Protein AF-A0A3B8R4I7-F1 (afdb_monomer_lite)

Structure (mmCIF, N/CA/C/O backbone):
data_AF-A0A3B8R4I7-F1
#
_entry.id   AF-A0A3B8R4I7-F1
#
loop_
_atom_site.group_PDB
_atom_site.id
_atom_site.type_symbol
_atom_site.label_atom_id
_atom_site.label_alt_id
_atom_site.label_comp_id
_atom_site.label_asym_id
_atom_site.label_entity_id
_atom_site.label_seq_id
_atom_site.pdbx_PDB_ins_code
_atom_site.Cartn_x
_atom_site.Cartn_y
_atom_site.Cartn_z
_atom_site.occupancy
_atom_site.B_iso_or_equiv
_atom_site.auth_seq_id
_atom_site.auth_comp_id
_atom_site.auth_asym_id
_atom_site.auth_atom_id
_atom_site.pdbx_PDB_model_num
ATOM 1 N N . MET A 1 1 ? 4.047 -13.550 36.699 1.00 51.69 1 MET A N 1
ATOM 2 C CA . MET A 1 1 ? 4.134 -13.355 35.235 1.00 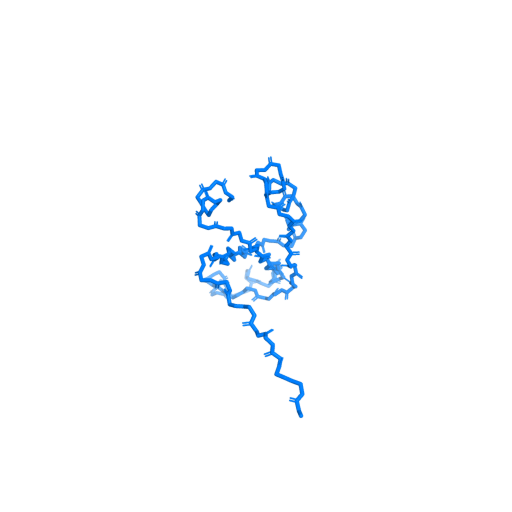51.69 1 MET A CA 1
ATOM 3 C C . MET A 1 1 ? 2.967 -12.475 34.846 1.00 51.69 1 MET A C 1
ATOM 5 O O . MET A 1 1 ? 1.848 -12.865 35.130 1.00 51.69 1 MET A O 1
ATOM 9 N N . ASN A 1 2 ? 3.219 -11.269 34.335 1.00 62.91 2 ASN A N 1
ATOM 10 C CA . ASN A 1 2 ? 2.143 -10.361 33.941 1.00 62.91 2 ASN A CA 1
ATOM 11 C C . ASN A 1 2 ? 1.532 -10.893 32.637 1.00 62.91 2 ASN A C 1
ATOM 13 O O . ASN A 1 2 ? 2.266 -11.080 31.662 1.00 62.91 2 ASN A O 1
ATOM 17 N N . GLU A 1 3 ? 0.241 -11.214 32.644 1.00 67.94 3 GLU A N 1
ATOM 18 C CA . GLU A 1 3 ? -0.467 -11.678 31.454 1.00 67.94 3 GLU A CA 1
ATOM 19 C C . GLU A 1 3 ? -0.468 -10.547 30.425 1.00 67.94 3 GLU A C 1
ATOM 21 O O . GLU A 1 3 ? -1.000 -9.462 30.655 1.00 67.94 3 GLU A O 1
ATOM 26 N N . ARG A 1 4 ? 0.201 -10.769 29.293 1.00 75.50 4 ARG A N 1
ATOM 27 C CA . ARG A 1 4 ? 0.149 -9.837 28.168 1.00 75.50 4 ARG A CA 1
ATOM 28 C C . ARG A 1 4 ? -1.231 -9.988 27.537 1.00 75.50 4 ARG A C 1
ATOM 30 O O . ARG A 1 4 ? -1.470 -10.989 26.866 1.00 75.50 4 ARG A O 1
ATOM 37 N N . SER A 1 5 ? -2.128 -9.028 27.757 1.00 76.06 5 SER A N 1
ATOM 38 C CA . SER A 1 5 ? -3.377 -8.974 27.002 1.00 76.06 5 SER A CA 1
ATOM 39 C C . SER A 1 5 ? -3.041 -8.636 25.548 1.00 76.06 5 SER A C 1
ATOM 41 O O . SER A 1 5 ? -2.497 -7.578 25.236 1.00 76.06 5 SER A O 1
ATOM 43 N N . ILE A 1 6 ? -3.285 -9.590 24.654 1.00 81.62 6 ILE A N 1
ATOM 44 C CA . ILE A 1 6 ? -3.160 -9.386 23.212 1.00 81.62 6 ILE A CA 1
ATOM 45 C C . ILE A 1 6 ? -4.557 -9.044 22.709 1.00 81.62 6 ILE A C 1
ATOM 47 O O . ILE A 1 6 ? -5.467 -9.866 22.799 1.00 81.62 6 ILE A O 1
ATOM 51 N N . THR A 1 7 ? -4.729 -7.828 22.201 1.00 77.00 7 THR A N 1
ATOM 52 C CA . THR A 1 7 ? -5.962 -7.421 21.524 1.00 77.00 7 THR A CA 1
ATOM 53 C C . THR A 1 7 ? -5.923 -7.929 20.088 1.00 77.00 7 THR A C 1
ATOM 55 O O . THR A 1 7 ? -5.018 -7.578 19.333 1.00 77.00 7 THR A O 1
ATOM 58 N N . TYR A 1 8 ? -6.906 -8.743 19.711 1.00 78.50 8 TYR A N 1
ATOM 59 C CA . TYR A 1 8 ? -7.098 -9.192 18.335 1.00 78.50 8 TYR A CA 1
ATOM 60 C C . TYR A 1 8 ? -8.100 -8.265 17.645 1.00 78.50 8 TYR A C 1
ATOM 62 O O . TYR A 1 8 ? -9.203 -8.075 18.153 1.00 78.50 8 TYR A O 1
ATOM 70 N N . LEU A 1 9 ? -7.723 -7.698 16.499 1.00 73.62 9 LEU A N 1
ATOM 71 C CA . LEU A 1 9 ? -8.688 -7.094 15.583 1.00 73.62 9 LEU A CA 1
ATOM 72 C C . LEU A 1 9 ? -9.232 -8.197 14.671 1.00 73.62 9 LEU A C 1
ATOM 74 O O . LEU A 1 9 ? -8.469 -8.775 13.899 1.00 73.62 9 LEU A O 1
ATOM 78 N N . SER A 1 10 ? -10.526 -8.492 14.780 1.00 80.56 10 SER A N 1
ATOM 79 C CA . SER A 1 10 ? -11.232 -9.434 13.902 1.00 80.56 10 SER A CA 1
ATOM 80 C C . SER A 1 10 ? -11.680 -8.790 12.589 1.00 80.56 10 SER A C 1
ATOM 82 O O . SER A 1 10 ? -11.618 -9.439 11.550 1.00 80.56 10 SER A O 1
ATOM 84 N N . ASP A 1 11 ? -12.053 -7.508 12.627 1.00 87.25 11 ASP A N 1
ATOM 85 C CA . ASP A 1 11 ? -12.805 -6.853 11.546 1.00 87.25 11 ASP A CA 1
ATOM 86 C C . ASP A 1 11 ? -11.948 -5.807 10.816 1.0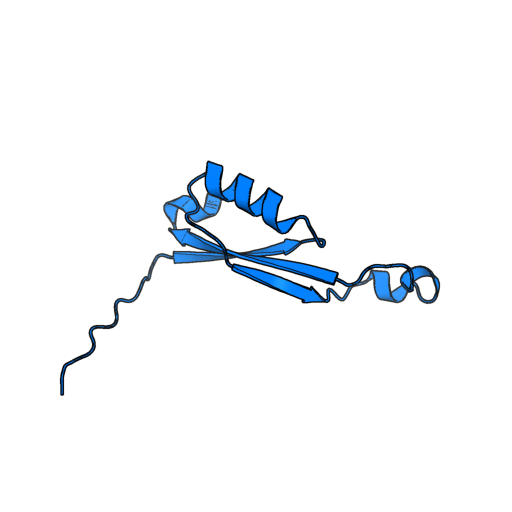0 87.25 11 ASP A C 1
ATOM 88 O O . ASP A 1 11 ? -12.305 -4.633 10.680 1.00 87.25 11 ASP A O 1
ATOM 92 N N . ALA A 1 12 ? -10.756 -6.236 10.391 1.00 89.56 12 ALA A N 1
ATOM 93 C CA . ALA A 1 12 ? -9.811 -5.414 9.646 1.00 89.56 12 ALA A CA 1
ATOM 94 C C . ALA A 1 12 ? -9.428 -6.066 8.317 1.00 89.56 12 ALA A C 1
ATOM 96 O O . ALA A 1 12 ? -9.161 -7.265 8.240 1.00 89.56 12 ALA A O 1
ATOM 97 N N . PHE A 1 13 ? -9.328 -5.241 7.281 1.00 92.62 13 PHE A N 1
ATOM 98 C CA . PHE A 1 13 ? -8.905 -5.641 5.948 1.00 92.62 13 PHE A CA 1
ATOM 99 C C . PHE A 1 13 ? -7.533 -5.061 5.636 1.00 92.62 13 PHE A C 1
ATOM 101 O O . PHE A 1 13 ? -7.210 -3.933 6.012 1.00 92.62 13 PHE A O 1
ATOM 108 N N . LEU A 1 14 ? -6.726 -5.845 4.921 1.00 94.50 14 LEU A N 1
ATOM 109 C CA . LEU A 1 14 ? -5.454 -5.404 4.365 1.00 94.50 14 LEU A CA 1
ATOM 110 C C . LEU A 1 14 ? -5.603 -5.233 2.854 1.00 94.50 14 LEU A C 1
ATOM 112 O O . LEU A 1 14 ? -5.567 -6.207 2.101 1.00 94.50 14 LEU A O 1
ATOM 116 N N . ILE A 1 15 ? -5.720 -3.988 2.411 1.00 94.81 15 ILE A N 1
ATOM 117 C CA . ILE A 1 15 ? -5.706 -3.639 0.993 1.00 94.81 15 ILE A CA 1
ATOM 118 C C . ILE A 1 15 ? -4.247 -3.620 0.536 1.00 94.81 15 ILE A C 1
ATOM 120 O O . ILE A 1 15 ? -3.408 -2.941 1.131 1.00 94.81 15 ILE A O 1
ATOM 124 N N . THR A 1 16 ? -3.930 -4.391 -0.505 1.00 96.50 16 THR A N 1
ATOM 125 C CA . THR A 1 16 ? -2.580 -4.477 -1.075 1.00 96.50 16 THR A CA 1
ATOM 126 C C . THR A 1 16 ? -2.621 -4.072 -2.539 1.00 96.50 16 THR A C 1
ATOM 128 O O . THR A 1 16 ? -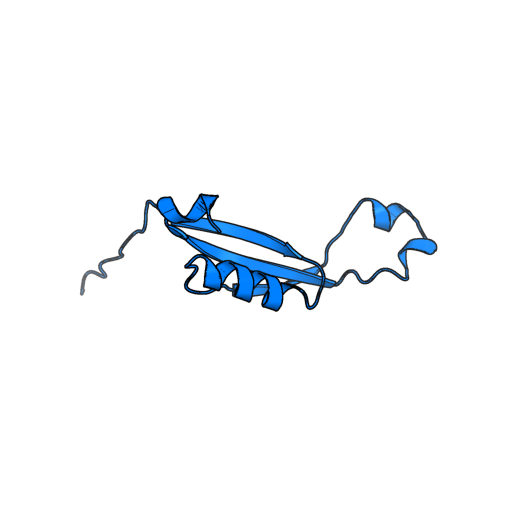3.192 -4.788 -3.360 1.00 96.50 16 THR A O 1
ATOM 131 N N . CYS A 1 17 ? -1.974 -2.958 -2.876 1.00 95.12 17 CYS A N 1
ATOM 132 C CA . CYS A 1 17 ? -1.890 -2.470 -4.250 1.00 95.12 17 CYS A CA 1
ATOM 133 C C . CYS A 1 17 ? -0.449 -2.563 -4.748 1.00 95.12 17 CYS A C 1
ATOM 135 O O . CYS A 1 17 ? 0.475 -2.098 -4.081 1.00 95.12 17 CYS A O 1
ATOM 137 N N . VAL A 1 18 ? -0.265 -3.146 -5.934 1.00 94.75 18 VAL A N 1
ATOM 138 C CA . VAL A 1 18 ? 1.023 -3.191 -6.636 1.00 94.75 18 VAL A CA 1
ATOM 139 C C . VAL A 1 18 ? 1.000 -2.138 -7.734 1.00 94.75 18 VAL A C 1
ATOM 141 O O . VAL A 1 18 ? 0.201 -2.216 -8.666 1.00 94.75 18 VAL A O 1
ATOM 144 N N . LEU A 1 19 ? 1.873 -1.149 -7.613 1.00 94.31 19 LEU A N 1
ATOM 145 C CA . LEU A 1 19 ? 1.878 0.072 -8.405 1.00 94.31 19 LEU A CA 1
ATOM 146 C C . LEU A 1 19 ? 3.185 0.206 -9.190 1.00 94.31 19 LEU A C 1
ATOM 148 O O . LEU A 1 19 ? 4.180 -0.473 -8.919 1.00 94.31 19 LEU A O 1
ATOM 152 N N . GLN A 1 20 ? 3.186 1.094 -10.186 1.00 91.25 20 GLN A N 1
ATOM 153 C CA . GLN A 1 20 ? 4.446 1.584 -10.744 1.00 91.25 20 GLN A CA 1
ATOM 154 C C . GLN A 1 20 ? 5.168 2.440 -9.701 1.00 91.25 20 GLN A C 1
ATOM 156 O O . GLN A 1 20 ? 4.539 2.981 -8.793 1.00 91.25 20 GLN A O 1
ATOM 161 N N . LYS A 1 21 ? 6.491 2.518 -9.835 1.00 90.62 21 LYS A N 1
ATOM 162 C CA . LYS A 1 21 ? 7.335 3.360 -8.993 1.00 90.62 21 LYS A CA 1
ATOM 163 C C . LYS A 1 21 ? 6.830 4.811 -8.995 1.00 90.62 21 LYS A C 1
ATOM 165 O O . LYS A 1 21 ? 6.361 5.277 -10.031 1.00 90.62 21 LYS A O 1
ATOM 170 N N . GLU A 1 22 ? 6.963 5.493 -7.860 1.00 91.75 22 GLU A N 1
ATOM 171 C CA . GLU A 1 22 ? 6.602 6.903 -7.643 1.00 91.75 22 GLU A CA 1
ATOM 172 C C . GLU A 1 22 ? 5.091 7.198 -7.619 1.00 91.75 22 GLU A C 1
ATOM 174 O O . GLU A 1 22 ? 4.707 8.343 -7.407 1.00 91.75 22 GLU A O 1
ATOM 179 N N . LEU A 1 23 ? 4.220 6.188 -7.752 1.00 94.94 23 LEU A N 1
ATOM 180 C CA . LEU A 1 23 ? 2.762 6.366 -7.655 1.00 94.94 23 LEU A CA 1
ATOM 181 C C . LEU A 1 23 ? 2.199 6.090 -6.255 1.00 94.94 23 LEU A C 1
ATOM 183 O O . LEU A 1 23 ? 1.026 6.373 -6.004 1.00 94.94 23 LEU A O 1
ATOM 187 N N . ALA A 1 24 ? 2.978 5.511 -5.336 1.00 95.25 24 ALA A N 1
ATOM 188 C CA . ALA A 1 24 ? 2.452 5.137 -4.026 1.00 95.25 24 ALA A CA 1
ATOM 189 C C . ALA A 1 24 ? 1.991 6.340 -3.184 1.00 95.25 24 ALA A C 1
ATOM 191 O O . ALA A 1 24 ? 1.012 6.213 -2.450 1.00 95.25 24 ALA A O 1
ATOM 192 N N . GLU A 1 25 ? 2.643 7.499 -3.308 1.00 94.44 25 GLU A N 1
ATOM 193 C CA . GLU A 1 25 ? 2.259 8.717 -2.576 1.00 94.44 25 GLU A CA 1
ATOM 194 C C . GLU A 1 25 ? 0.915 9.285 -3.054 1.00 94.44 25 GLU A C 1
ATOM 196 O O . GLU A 1 25 ? 0.079 9.659 -2.229 1.00 94.44 25 GLU A O 1
ATOM 201 N N . ASP A 1 26 ? 0.652 9.268 -4.363 1.00 96.06 26 ASP A N 1
ATOM 202 C CA . ASP A 1 26 ? -0.629 9.714 -4.925 1.00 96.06 26 ASP A CA 1
ATOM 203 C C . ASP A 1 26 ? -1.780 8.816 -4.452 1.00 96.06 26 ASP A C 1
ATOM 205 O O . ASP A 1 26 ? -2.839 9.297 -4.034 1.00 96.06 26 ASP A O 1
ATOM 209 N N . VAL A 1 27 ? -1.554 7.498 -4.448 1.00 95.31 27 VAL A N 1
ATOM 210 C CA . VAL A 1 27 ? -2.526 6.523 -3.933 1.00 95.31 27 VAL A CA 1
ATOM 211 C C . VAL A 1 27 ? -2.732 6.694 -2.427 1.00 95.31 27 VAL A C 1
ATOM 213 O O . VAL A 1 27 ? -3.867 6.640 -1.955 1.00 95.31 27 VAL A O 1
ATOM 216 N N . LEU A 1 28 ? -1.670 6.960 -1.661 1.00 95.31 28 LEU A N 1
ATOM 217 C CA . LEU A 1 28 ? -1.772 7.246 -0.231 1.00 95.31 28 LEU A CA 1
ATOM 218 C C . LEU A 1 28 ? -2.586 8.516 0.042 1.00 95.31 28 LEU A C 1
ATOM 220 O O . LEU A 1 28 ? -3.405 8.529 0.961 1.00 95.31 28 LEU A O 1
ATOM 224 N N . ALA A 1 29 ? -2.376 9.583 -0.730 1.00 95.81 29 ALA A N 1
ATOM 225 C CA . ALA A 1 29 ? -3.136 10.821 -0.597 1.00 95.81 29 ALA A CA 1
ATOM 226 C C . ALA A 1 29 ? -4.626 10.596 -0.890 1.00 95.81 29 ALA A C 1
ATOM 228 O O . ALA A 1 29 ? -5.477 11.042 -0.117 1.00 95.81 29 ALA A O 1
ATOM 229 N N . ALA A 1 30 ? -4.941 9.845 -1.950 1.00 94.50 30 ALA A N 1
ATOM 230 C CA . ALA A 1 30 ? -6.311 9.458 -2.270 1.00 94.50 30 ALA A CA 1
ATOM 231 C C . ALA A 1 30 ? -6.949 8.653 -1.129 1.00 94.50 30 ALA A C 1
ATOM 233 O O . ALA A 1 30 ? -8.016 9.035 -0.657 1.00 94.50 30 ALA A O 1
ATOM 234 N N . ALA A 1 31 ? -6.263 7.625 -0.619 1.00 93.50 31 ALA A N 1
ATOM 235 C CA . ALA A 1 31 ? -6.735 6.796 0.491 1.00 93.50 31 ALA A CA 1
ATOM 236 C C . ALA A 1 31 ? -6.955 7.596 1.789 1.00 93.50 31 ALA A C 1
ATOM 238 O O . ALA A 1 31 ? -7.930 7.381 2.512 1.00 93.50 31 ALA A O 1
ATOM 239 N N . LYS A 1 32 ? -6.081 8.563 2.092 1.00 93.50 32 LYS A N 1
ATOM 240 C CA . LYS A 1 32 ? -6.241 9.450 3.256 1.00 93.50 32 LYS A CA 1
ATOM 241 C C . LYS A 1 32 ? -7.485 10.331 3.153 1.00 93.50 32 LYS A C 1
ATOM 243 O O . LYS A 1 32 ? -8.156 10.532 4.162 1.00 93.50 32 LYS A O 1
ATOM 248 N N . ASN A 1 33 ? -7.829 10.813 1.958 1.00 93.75 33 ASN A N 1
ATOM 249 C CA . ASN A 1 33 ? -9.014 11.660 1.751 1.00 93.75 33 ASN A CA 1
ATOM 250 C C . ASN A 1 33 ? -10.341 10.938 2.049 1.00 93.75 33 ASN A C 1
ATOM 252 O O . ASN A 1 33 ? -11.329 11.585 2.381 1.00 93.75 33 ASN A O 1
ATOM 256 N N . ILE A 1 34 ? -10.350 9.610 1.959 1.00 89.38 34 ILE A N 1
ATOM 257 C CA . ILE A 1 34 ? -11.489 8.717 2.233 1.00 89.38 34 ILE A CA 1
ATOM 258 C C . ILE A 1 34 ? -11.419 8.067 3.626 1.00 89.38 34 ILE A C 1
ATOM 260 O O . ILE A 1 34 ? -12.288 7.279 3.990 1.00 89.38 34 ILE A O 1
ATOM 264 N N . GLY A 1 35 ? -10.438 8.459 4.449 1.00 87.19 35 GLY A N 1
ATOM 265 C CA . GLY A 1 35 ? -10.377 8.116 5.871 1.00 87.19 35 GLY A CA 1
ATOM 266 C C . GLY A 1 35 ? -9.349 7.053 6.254 1.00 87.19 35 GLY A C 1
ATOM 267 O O . GLY A 1 35 ? -9.316 6.656 7.421 1.00 87.19 35 GLY A O 1
ATOM 268 N N . ALA A 1 36 ? -8.488 6.607 5.331 1.00 90.94 36 ALA A N 1
ATOM 269 C CA . ALA A 1 36 ? -7.370 5.740 5.691 1.00 90.94 36 ALA A CA 1
ATOM 270 C C . ALA A 1 36 ? -6.373 6.494 6.587 1.00 90.94 36 ALA A C 1
ATOM 272 O O . ALA A 1 36 ? -5.928 7.598 6.268 1.00 90.94 36 ALA A O 1
ATOM 273 N N . GLN A 1 37 ? -5.980 5.887 7.709 1.00 89.25 37 GLN A N 1
ATOM 274 C CA . GLN A 1 37 ? -5.071 6.529 8.669 1.00 89.25 37 GLN A CA 1
ATOM 275 C C . GLN A 1 37 ? -3.609 6.522 8.207 1.00 89.25 37 GLN A C 1
ATOM 277 O O . GLN A 1 37 ? -2.823 7.394 8.580 1.00 89.25 37 GLN A O 1
ATOM 282 N N . GLY A 1 38 ? -3.227 5.543 7.390 1.00 91.44 38 GLY A N 1
ATOM 283 C CA . GLY A 1 38 ? -1.865 5.403 6.903 1.00 91.44 38 GLY A CA 1
ATOM 284 C C . GLY A 1 38 ? -1.673 4.150 6.065 1.00 91.44 38 GLY A C 1
ATOM 285 O O . GLY A 1 38 ? -2.589 3.351 5.885 1.00 91.44 38 GLY A O 1
ATOM 286 N N . ALA A 1 39 ? -0.455 3.988 5.561 1.00 95.50 39 ALA A N 1
ATOM 287 C CA . ALA A 1 39 ? -0.071 2.837 4.767 1.00 95.50 39 ALA A CA 1
ATOM 288 C C . ALA A 1 39 ? 1.406 2.501 4.967 1.00 95.50 39 ALA A C 1
ATOM 290 O O . ALA A 1 39 ? 2.206 3.346 5.365 1.00 95.50 39 ALA A O 1
ATOM 291 N N . THR A 1 40 ? 1.772 1.265 4.646 1.00 96.75 40 THR A N 1
ATOM 292 C CA . THR A 1 40 ? 3.167 0.848 4.494 1.00 96.75 40 THR A CA 1
ATOM 293 C C . THR A 1 40 ? 3.496 0.749 3.015 1.00 96.75 40 THR A C 1
ATOM 295 O O . THR A 1 40 ? 2.841 -0.005 2.297 1.00 96.75 40 THR A O 1
ATOM 298 N N . ILE A 1 41 ? 4.527 1.465 2.573 1.00 96.44 41 ILE A N 1
ATOM 299 C CA . ILE A 1 41 ? 5.035 1.405 1.200 1.00 96.44 41 ILE A CA 1
ATOM 300 C C . ILE A 1 41 ? 6.319 0.574 1.198 1.00 96.44 41 ILE A C 1
ATOM 302 O O . ILE A 1 41 ? 7.153 0.671 2.099 1.00 96.44 41 ILE A O 1
ATOM 306 N N . SER A 1 42 ? 6.468 -0.313 0.223 1.00 96.31 42 SER A N 1
ATOM 307 C CA . SER A 1 42 ? 7.653 -1.156 0.062 1.00 96.31 42 SER A CA 1
ATOM 308 C C . SER A 1 42 ? 8.031 -1.239 -1.407 1.00 96.31 42 SER A C 1
ATOM 310 O O . SER A 1 42 ? 7.156 -1.372 -2.257 1.00 96.31 42 SER A O 1
ATOM 312 N N . TYR A 1 43 ? 9.325 -1.211 -1.713 1.00 94.25 43 TYR A N 1
ATOM 313 C CA . TYR A 1 43 ? 9.789 -1.468 -3.072 1.00 94.25 43 TYR A CA 1
ATOM 314 C C . TYR A 1 43 ? 9.686 -2.956 -3.392 1.00 94.25 43 TYR A C 1
ATOM 316 O O . TYR A 1 43 ? 9.997 -3.813 -2.562 1.00 94.25 43 TYR A O 1
ATOM 324 N N . ALA A 1 44 ? 9.255 -3.257 -4.608 1.00 91.06 44 ALA A N 1
ATOM 325 C CA . ALA A 1 44 ? 9.130 -4.607 -5.121 1.00 91.06 44 ALA A CA 1
ATOM 326 C C . ALA A 1 44 ? 9.630 -4.682 -6.561 1.00 91.06 44 ALA A C 1
ATOM 328 O O . ALA A 1 44 ? 9.847 -3.672 -7.230 1.00 91.06 44 ALA A O 1
ATOM 329 N N . ARG A 1 45 ? 9.791 -5.911 -7.044 1.00 87.38 45 ARG A N 1
ATOM 330 C CA . ARG A 1 45 ? 10.028 -6.198 -8.454 1.00 87.38 45 ARG A CA 1
ATOM 331 C C . ARG A 1 45 ? 8.815 -6.934 -9.005 1.00 87.38 45 ARG A C 1
ATOM 333 O O . ARG A 1 45 ? 8.375 -7.916 -8.411 1.00 87.38 45 ARG A O 1
ATOM 340 N N . GLY A 1 46 ? 8.268 -6.451 -10.114 1.00 79.38 46 GLY A N 1
ATOM 341 C CA . GLY A 1 46 ? 7.166 -7.112 -10.808 1.00 79.38 46 GLY A CA 1
ATOM 342 C C . GLY A 1 46 ? 7.677 -7.955 -11.968 1.00 79.38 46 GLY A C 1
ATOM 343 O O . GLY A 1 46 ? 8.393 -7.435 -12.815 1.00 79.38 46 GLY A O 1
ATOM 344 N N . THR A 1 47 ? 7.262 -9.217 -12.035 1.00 75.31 47 THR A N 1
ATOM 345 C CA . THR A 1 47 ? 7.467 -10.093 -13.198 1.00 75.31 47 THR A CA 1
ATOM 346 C C . THR A 1 47 ? 6.144 -10.252 -13.953 1.00 75.31 47 THR A C 1
ATOM 348 O O . THR A 1 47 ? 5.065 -10.146 -13.363 1.00 75.31 47 THR A O 1
ATOM 351 N N . GLY A 1 48 ? 6.169 -10.443 -15.275 1.00 70.75 48 GLY A N 1
ATOM 352 C CA . GLY A 1 48 ? 4.922 -10.478 -16.054 1.00 70.75 48 GLY A CA 1
ATOM 353 C C . GLY A 1 48 ? 5.057 -10.946 -17.501 1.00 70.75 48 GLY A C 1
ATOM 354 O O . GLY A 1 48 ? 6.152 -11.118 -18.022 1.00 70.75 48 GLY A O 1
ATOM 355 N N . ILE A 1 49 ? 3.917 -11.107 -18.195 1.00 60.53 49 ILE A N 1
ATOM 356 C CA . ILE A 1 49 ? 3.847 -11.584 -19.599 1.00 60.53 49 ILE A CA 1
ATOM 357 C C . ILE A 1 49 ? 4.765 -10.796 -20.548 1.00 60.53 49 ILE A C 1
ATOM 359 O O . ILE A 1 49 ? 5.260 -11.345 -21.528 1.00 60.53 49 ILE A O 1
ATOM 363 N N . ARG A 1 50 ? 5.022 -9.522 -20.245 1.00 57.84 50 ARG A N 1
ATOM 364 C CA . ARG A 1 50 ? 5.834 -8.609 -21.056 1.00 57.84 50 ARG A CA 1
ATOM 365 C C . ARG A 1 50 ? 7.344 -8.862 -20.976 1.00 57.84 50 ARG A C 1
ATOM 367 O O . ARG A 1 50 ? 8.045 -8.476 -21.904 1.00 57.84 50 ARG A O 1
ATOM 374 N N . GLU A 1 51 ? 7.834 -9.585 -19.966 1.00 58.12 51 GLU A N 1
ATOM 375 C CA . GLU A 1 51 ? 9.222 -10.082 -19.939 1.00 58.12 51 GLU A CA 1
ATOM 376 C C . GLU A 1 51 ? 9.470 -11.130 -21.038 1.00 58.12 51 GLU A C 1
ATOM 378 O O . GLU A 1 51 ? 10.600 -11.315 -21.484 1.00 58.12 51 GLU A O 1
ATOM 383 N N . ARG A 1 52 ? 8.410 -11.764 -21.572 1.00 57.69 52 ARG A N 1
ATOM 384 C CA . ARG A 1 52 ? 8.514 -12.681 -22.721 1.00 57.69 52 ARG A CA 1
ATOM 385 C C . ARG A 1 52 ? 8.782 -11.975 -24.057 1.00 57.69 52 ARG A C 1
ATOM 387 O O . ARG A 1 52 ? 8.944 -12.663 -25.058 1.00 57.69 52 ARG A O 1
ATOM 394 N N . MET A 1 53 ? 8.851 -10.638 -24.103 1.00 60.03 53 MET A N 1
ATOM 395 C CA . MET A 1 53 ? 9.155 -9.890 -25.337 1.00 60.03 53 MET A CA 1
ATOM 396 C C . MET A 1 53 ? 10.654 -9.852 -25.703 1.00 60.03 53 MET A C 1
ATOM 398 O O . MET A 1 53 ? 11.035 -9.188 -26.669 1.00 60.03 53 MET A O 1
ATOM 402 N N . GLY A 1 54 ? 11.519 -10.570 -24.975 1.00 68.38 54 GLY A N 1
ATOM 403 C CA . GLY A 1 54 ? 12.937 -10.725 -25.323 1.00 68.38 54 GLY A CA 1
ATOM 404 C C . GLY A 1 54 ? 13.707 -9.401 -25.268 1.00 68.38 54 GLY A C 1
ATOM 405 O O . GLY A 1 54 ? 13.592 -8.661 -24.296 1.00 68.38 54 GLY A O 1
ATOM 406 N N . LEU A 1 55 ? 14.471 -9.073 -26.319 1.00 64.50 55 LEU A N 1
ATOM 407 C CA . LEU A 1 55 ? 15.261 -7.830 -26.424 1.00 64.50 55 LEU A CA 1
ATOM 408 C C . LEU A 1 55 ? 14.436 -6.544 -26.220 1.00 64.50 55 LEU A C 1
ATOM 410 O O . LEU A 1 55 ? 14.968 -5.551 -25.732 1.00 64.50 55 LEU A O 1
ATOM 414 N N . LEU A 1 56 ? 13.136 -6.567 -26.534 1.00 65.75 56 LEU A N 1
ATOM 415 C CA . LEU A 1 56 ? 12.230 -5.431 -26.323 1.00 65.75 56 LEU A CA 1
ATOM 416 C C . LEU A 1 56 ? 11.855 -5.230 -24.845 1.00 65.75 56 LEU A C 1
ATOM 418 O O . LEU A 1 56 ? 11.417 -4.146 -24.471 1.00 65.75 56 LEU A O 1
ATOM 422 N N . GLY A 1 57 ? 12.037 -6.250 -24.002 1.00 61.28 57 GLY A N 1
ATOM 423 C CA . GLY A 1 57 ? 11.774 -6.190 -22.563 1.00 61.28 57 GLY A CA 1
ATOM 424 C C . GLY A 1 57 ? 12.892 -5.536 -21.744 1.00 61.28 57 GLY A C 1
ATOM 425 O O . GLY A 1 57 ? 12.657 -5.153 -20.606 1.00 61.28 57 GLY A O 1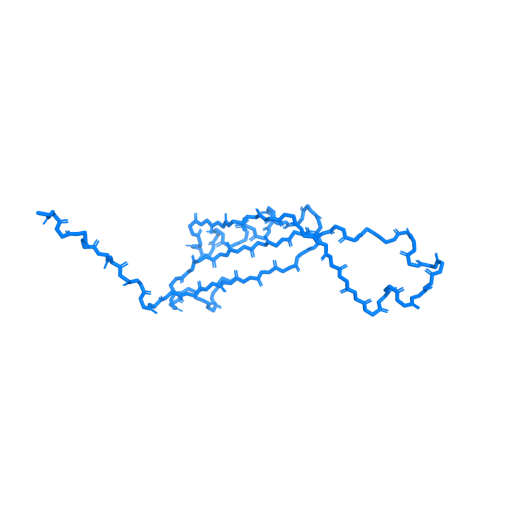
ATOM 426 N N . VAL A 1 58 ? 14.088 -5.360 -22.319 1.00 61.72 58 VAL A N 1
ATOM 427 C CA . VAL A 1 58 ? 15.288 -4.862 -21.609 1.00 61.72 58 VAL A CA 1
ATOM 428 C C . VAL A 1 58 ? 15.170 -3.384 -21.209 1.00 61.72 58 VAL A C 1
ATOM 430 O O . VAL A 1 58 ? 15.846 -2.930 -20.295 1.00 61.72 58 VAL A O 1
ATOM 433 N N . THR A 1 59 ? 14.294 -2.627 -21.870 1.00 61.88 59 THR A N 1
ATOM 434 C CA . THR A 1 59 ? 14.045 -1.208 -21.558 1.00 61.88 59 THR A CA 1
ATOM 435 C C . THR A 1 59 ? 12.989 -0.999 -20.469 1.00 61.88 59 THR A C 1
ATOM 437 O O . THR A 1 59 ? 12.680 0.142 -20.131 1.00 61.88 59 THR A O 1
ATOM 440 N N . ILE A 1 60 ? 12.407 -2.073 -19.931 1.00 64.81 60 ILE A N 1
ATOM 441 C CA . ILE A 1 60 ? 11.278 -1.987 -19.006 1.00 64.81 60 ILE A CA 1
ATOM 442 C C . ILE A 1 60 ? 11.792 -1.905 -17.570 1.00 64.81 60 ILE A C 1
ATOM 444 O O . ILE A 1 60 ? 12.490 -2.801 -17.104 1.00 64.81 60 ILE A O 1
ATOM 448 N N . ASP A 1 61 ? 11.383 -0.854 -16.857 1.00 67.50 61 ASP A N 1
ATOM 449 C CA . ASP A 1 61 ? 11.635 -0.743 -15.423 1.00 67.50 61 ASP A CA 1
ATOM 450 C C . ASP A 1 61 ? 10.777 -1.763 -14.656 1.00 67.50 61 ASP A C 1
ATOM 452 O O . ASP A 1 61 ? 9.539 -1.733 -14.642 1.00 67.50 61 ASP A O 1
ATOM 456 N N . GLU A 1 62 ? 11.470 -2.719 -14.054 1.00 74.19 62 GLU A N 1
ATOM 457 C CA . GLU A 1 62 ? 10.915 -3.801 -13.249 1.00 74.19 62 GLU A CA 1
ATOM 458 C C . GLU A 1 62 ? 10.576 -3.353 -11.819 1.00 74.19 62 GLU A C 1
ATOM 460 O O . GLU A 1 62 ? 9.923 -4.101 -11.082 1.00 74.19 62 GLU A O 1
ATOM 465 N N . GLN A 1 63 ? 10.983 -2.138 -11.425 1.00 86.31 63 GLN A N 1
ATOM 466 C CA . GLN A 1 63 ? 10.680 -1.575 -10.115 1.00 86.31 63 GLN A CA 1
ATOM 467 C C . GLN A 1 63 ? 9.187 -1.274 -9.974 1.00 86.31 63 GLN A C 1
ATOM 469 O O . GLN A 1 63 ? 8.529 -0.665 -10.824 1.00 86.31 63 GLN A O 1
ATOM 474 N N . LYS A 1 64 ? 8.648 -1.732 -8.852 1.00 92.19 64 LYS A N 1
ATOM 475 C CA . LYS A 1 64 ? 7.278 -1.531 -8.402 1.00 92.19 64 LYS A CA 1
ATOM 476 C C . LYS A 1 64 ? 7.295 -1.009 -6.982 1.00 92.19 64 LYS A C 1
ATOM 478 O O . LYS A 1 64 ? 8.263 -1.182 -6.242 1.00 92.19 64 LYS A O 1
ATOM 483 N N . GLU A 1 65 ? 6.171 -0.449 -6.589 1.00 95.62 65 GLU A N 1
ATOM 484 C CA . GLU A 1 65 ? 5.874 -0.154 -5.198 1.00 95.62 65 GLU A CA 1
ATOM 485 C C . GLU A 1 65 ? 4.673 -0.988 -4.778 1.00 95.62 65 GLU A C 1
ATOM 487 O O . GLU A 1 65 ? 3.737 -1.197 -5.546 1.00 95.62 65 GLU A O 1
ATOM 492 N N . VAL A 1 66 ? 4.712 -1.503 -3.558 1.00 96.75 66 VAL A N 1
ATOM 493 C CA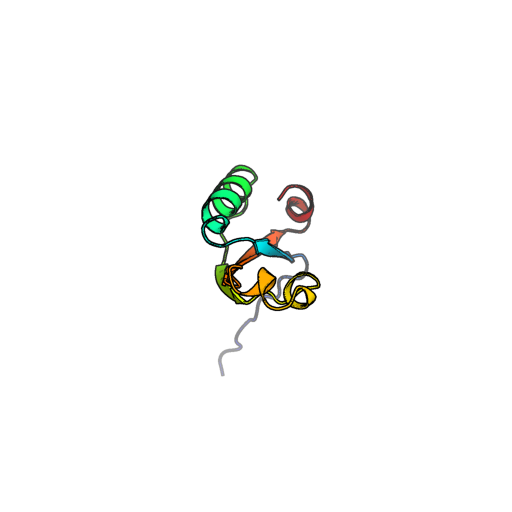 . VAL A 1 66 ? 3.588 -2.186 -2.933 1.00 96.75 66 VAL A CA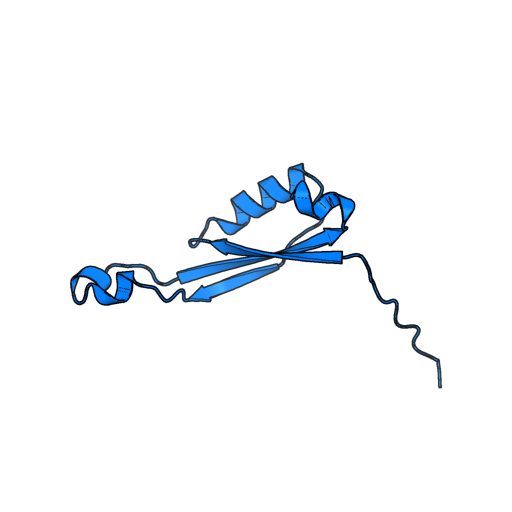 1
ATOM 494 C C . VAL A 1 66 ? 3.146 -1.336 -1.763 1.00 96.75 66 VAL A C 1
ATOM 496 O O . VAL A 1 66 ? 3.886 -1.194 -0.787 1.00 96.75 66 VAL A O 1
ATOM 499 N N . ILE A 1 67 ? 1.943 -0.783 -1.864 1.00 97.12 67 ILE A N 1
ATOM 500 C CA . ILE A 1 67 ? 1.295 -0.062 -0.774 1.00 97.12 67 ILE A CA 1
ATOM 501 C C . ILE A 1 67 ? 0.315 -0.997 -0.067 1.00 97.12 67 ILE A C 1
ATOM 503 O O . ILE A 1 67 ? -0.455 -1.726 -0.696 1.00 97.12 67 ILE A O 1
ATOM 507 N N . ARG A 1 68 ? 0.393 -1.006 1.261 1.00 97.19 68 ARG A N 1
ATOM 508 C CA . ARG A 1 68 ? -0.416 -1.828 2.159 1.00 97.19 68 ARG A CA 1
ATOM 509 C C . ARG A 1 68 ? -1.172 -0.929 3.121 1.00 97.19 68 ARG A C 1
ATOM 511 O O . ARG A 1 68 ? -0.539 -0.224 3.907 1.00 97.19 68 ARG A O 1
ATOM 518 N N . ILE A 1 69 ? -2.496 -0.972 3.063 1.00 95.81 69 ILE A N 1
ATOM 519 C CA . ILE A 1 69 ? -3.395 -0.118 3.843 1.00 95.81 69 ILE A CA 1
ATOM 520 C C . ILE A 1 69 ? -4.256 -1.018 4.724 1.00 95.81 69 ILE A C 1
ATOM 522 O O . ILE A 1 69 ? -4.871 -1.959 4.226 1.00 95.81 69 ILE A O 1
ATOM 526 N N . ILE A 1 70 ? -4.270 -0.748 6.028 1.00 93.75 70 ILE A N 1
ATOM 527 C CA . ILE A 1 70 ? -5.129 -1.456 6.982 1.00 93.75 70 ILE A CA 1
ATOM 528 C C . ILE A 1 70 ? -6.335 -0.570 7.263 1.00 93.75 70 ILE A C 1
ATOM 530 O O . ILE A 1 70 ? -6.170 0.591 7.637 1.00 93.75 70 ILE A O 1
ATOM 534 N N . VAL A 1 71 ? -7.528 -1.123 7.078 1.00 92.88 71 VAL A N 1
ATOM 535 C CA . VAL A 1 71 ? -8.805 -0.413 7.221 1.00 92.88 71 VAL A CA 1
ATOM 536 C C . VAL A 1 71 ? -9.817 -1.284 7.960 1.00 92.88 71 VAL A C 1
ATOM 538 O O . VAL A 1 71 ? -9.668 -2.508 8.000 1.00 92.88 71 VAL A O 1
ATOM 541 N N . SER A 1 72 ? -10.838 -0.669 8.557 1.00 91.44 72 SER A N 1
ATOM 542 C CA . SER A 1 72 ? -11.980 -1.418 9.093 1.00 91.44 72 SER A CA 1
ATOM 543 C C . SER A 1 72 ? -12.830 -2.000 7.961 1.00 91.44 72 SER A C 1
ATOM 545 O O . SER A 1 72 ? -12.766 -1.536 6.821 1.00 91.44 72 SER A O 1
ATOM 547 N N . GLU A 1 73 ? -13.665 -2.990 8.274 1.00 89.81 73 GLU A N 1
ATOM 548 C CA . GLU A 1 73 ? -14.649 -3.540 7.329 1.00 89.81 73 GLU A CA 1
ATOM 549 C C . GLU A 1 73 ? -15.517 -2.459 6.662 1.00 89.81 73 GLU A C 1
ATOM 551 O O . GLU A 1 73 ? -15.708 -2.477 5.448 1.00 89.81 73 GLU A O 1
ATOM 556 N N . GLU A 1 74 ? -15.977 -1.473 7.434 1.00 88.12 74 GLU A N 1
ATOM 557 C CA . GLU A 1 74 ? -16.802 -0.364 6.936 1.00 88.12 74 GLU A CA 1
ATOM 558 C C . GLU A 1 74 ? -16.082 0.476 5.866 1.00 88.12 74 GLU A C 1
ATOM 560 O O . GLU A 1 74 ? -16.696 0.944 4.908 1.00 88.12 74 GLU A O 1
ATOM 565 N N . GLN A 1 75 ? -14.765 0.636 6.001 1.00 88.69 75 GLN A N 1
ATOM 566 C CA . GLN A 1 75 ? -13.943 1.427 5.089 1.00 88.69 75 GLN A CA 1
ATOM 567 C C . GLN A 1 75 ? -13.443 0.628 3.877 1.00 88.69 75 GLN A C 1
ATOM 569 O O . GLN A 1 75 ? -13.030 1.231 2.889 1.00 88.69 75 GLN A O 1
ATOM 574 N N . ALA A 1 76 ? -13.497 -0.706 3.912 1.00 89.69 76 ALA A N 1
ATOM 575 C CA . ALA A 1 76 ? -12.833 -1.575 2.938 1.00 89.69 76 ALA A CA 1
ATOM 576 C C . ALA A 1 76 ? -13.288 -1.383 1.481 1.00 89.69 76 ALA A C 1
ATOM 578 O O . ALA A 1 76 ? -12.502 -1.622 0.573 1.00 89.69 76 ALA A O 1
ATOM 579 N N . ASN A 1 77 ? -14.535 -0.957 1.258 1.00 89.31 77 ASN A N 1
ATOM 580 C CA . ASN A 1 77 ? -15.077 -0.702 -0.085 1.00 89.31 77 ASN A CA 1
ATOM 581 C C . ASN A 1 77 ? -15.049 0.781 -0.485 1.00 89.31 77 ASN A C 1
ATOM 583 O O . ASN A 1 77 ? -15.430 1.120 -1.605 1.00 89.31 77 ASN A O 1
ATOM 587 N N . LEU A 1 78 ? -14.681 1.663 0.445 1.00 87.88 78 LEU A N 1
ATOM 588 C CA . LEU A 1 78 ? -14.567 3.097 0.199 1.00 87.88 78 LEU A CA 1
ATOM 589 C C . LEU A 1 78 ? -13.146 3.469 -0.219 1.00 87.88 78 LEU A C 1
ATOM 591 O O . LEU A 1 78 ? -12.997 4.344 -1.066 1.00 87.88 78 LEU A O 1
ATOM 595 N N . VAL A 1 79 ? -12.154 2.817 0.400 1.00 83.69 79 VAL A N 1
ATOM 596 C CA . VAL A 1 79 ? -10.710 2.992 0.173 1.00 83.69 79 VAL A CA 1
ATOM 597 C C . VAL A 1 79 ? -10.245 2.215 -1.051 1.00 83.69 79 VAL A C 1
ATOM 599 O O . VAL A 1 79 ? -9.505 2.817 -1.860 1.00 83.69 79 VAL A O 1
#

Sequence (79 aa):
MNERSITYLSDAFLITCVLQKELAEDVLAAAKNIGAQGATISYARGTGIRERMGLLGVTIDEQKEVIRIIVSEEQANLV

Foldseek 3Di:
DDDDDDDDDPFKDKDKDKAAPPCQVVVQVVLVVLPFPGKDKDKDFDDDPLCVVPPVSPPDDRIIIIIITMDGNVSPVVD

Radius of gyration: 17.57 Å; chains: 1; bounding box: 32×25×62 Å

Secondary structure (DSSP, 8-state):
---------SSEEEEEEEEETT-HHHHHHHHHHTT---EEEEEEE---GGGGGGGGGTTS--EEEEEEEEEEGGGTTT-

pLDDT: mean 84.21, std 12.91, range [51.69, 97.19]